Protein AF-A0A2D8U4X6-F1 (afdb_monomer_lite)

Sequence (77 aa):
MKIYEVTNDKNRQWFDKKAEAQAASKKEKSPMVTYEVGSTRAGYVEFLNEVANTPPTVSRTVVRVTASKPPVPDPDA

Foldseek 3Di:
DKKKWWDDPPDIDIDPDPVVNVVVCVVRVTDIDMDDFDPDPVRVVVVVVVVVPDPPPPDDPPPPPPPPDDDDDDPPD

Secondary structure (DSSP, 8-state):
-EEEEEE-SS-EEEESSHHHHHHHHHHHT--EEEEE--SSHHHHHHHHHHHHTS---------------PPPPPTT-

pLDDT: mean 74.06, std 13.75, range [43.94, 89.0]

Structure (mmCIF, N/CA/C/O backbone):
data_AF-A0A2D8U4X6-F1
#
_entry.id   AF-A0A2D8U4X6-F1
#
loop_
_atom_site.group_PDB
_atom_site.id
_atom_site.type_symbol
_atom_site.label_atom_id
_atom_site.label_alt_id
_atom_site.label_comp_id
_atom_site.label_asym_id
_atom_site.label_entity_id
_atom_site.label_seq_id
_atom_site.pdbx_PDB_ins_code
_atom_site.Cartn_x
_atom_site.Cartn_y
_atom_site.Cartn_z
_atom_site.occupancy
_atom_site.B_iso_or_equiv
_atom_site.auth_seq_id
_atom_site.auth_comp_id
_atom_site.auth_asym_id
_atom_site.auth_atom_id
_atom_site.pdbx_PDB_model_num
ATOM 1 N N . MET A 1 1 ? 8.976 7.050 -4.282 1.00 81.44 1 MET A N 1
ATOM 2 C CA . MET A 1 1 ? 7.651 7.546 -3.845 1.00 81.44 1 MET A CA 1
ATOM 3 C C . MET A 1 1 ? 7.163 6.644 -2.723 1.00 81.44 1 MET A C 1
ATOM 5 O O . MET A 1 1 ? 7.613 5.508 -2.663 1.00 81.44 1 MET A O 1
ATOM 9 N N . LYS A 1 2 ? 6.316 7.126 -1.812 1.00 83.88 2 LYS A N 1
ATOM 10 C CA . LYS A 1 2 ? 5.720 6.278 -0.771 1.00 83.88 2 LYS A CA 1
ATOM 11 C C . LYS A 1 2 ? 4.213 6.274 -0.942 1.00 83.88 2 LYS A C 1
ATOM 13 O O . LYS A 1 2 ? 3.640 7.331 -1.180 1.00 83.88 2 LYS A O 1
ATOM 18 N N . ILE A 1 3 ? 3.613 5.099 -0.837 1.00 86.19 3 ILE A N 1
ATOM 19 C CA . ILE A 1 3 ? 2.165 4.920 -0.829 1.00 86.19 3 ILE A CA 1
ATOM 20 C C . ILE A 1 3 ? 1.796 4.253 0.488 1.00 86.19 3 ILE A C 1
ATOM 22 O O . ILE A 1 3 ? 2.498 3.367 0.973 1.00 86.19 3 ILE A O 1
ATOM 26 N N . TYR A 1 4 ? 0.708 4.708 1.084 1.00 85.75 4 TYR A N 1
ATOM 27 C CA . TYR A 1 4 ? 0.209 4.228 2.356 1.00 85.75 4 TYR A CA 1
ATOM 28 C C . TYR A 1 4 ? -1.131 3.540 2.129 1.00 85.75 4 TYR A C 1
ATOM 30 O O . TYR A 1 4 ? -2.048 4.130 1.559 1.00 85.75 4 TYR A O 1
ATOM 38 N N . GLU A 1 5 ? -1.238 2.299 2.579 1.00 86.38 5 GLU A N 1
ATOM 39 C CA . GLU A 1 5 ? -2.482 1.539 2.597 1.00 86.38 5 GLU A CA 1
ATOM 40 C C . GLU A 1 5 ? -3.083 1.616 3.993 1.00 86.38 5 GLU A C 1
ATOM 42 O O . GLU A 1 5 ? -2.386 1.401 4.987 1.00 86.38 5 GLU A O 1
ATOM 47 N N . VAL A 1 6 ? -4.380 1.879 4.066 1.00 84.38 6 VAL A N 1
ATOM 48 C CA . VAL A 1 6 ? -5.176 1.683 5.275 1.00 84.38 6 VAL A CA 1
ATOM 49 C C . VAL A 1 6 ? -6.302 0.735 4.908 1.00 84.38 6 VAL A C 1
ATOM 51 O O . VAL A 1 6 ? -7.143 1.061 4.069 1.00 84.38 6 VAL A O 1
ATOM 54 N N . THR A 1 7 ? -6.301 -0.445 5.519 1.00 83.56 7 THR A N 1
ATOM 55 C CA . THR A 1 7 ? -7.282 -1.492 5.217 1.00 83.56 7 THR A CA 1
ATOM 56 C C . THR A 1 7 ? -8.083 -1.824 6.459 1.00 83.56 7 THR A C 1
ATOM 58 O O . THR A 1 7 ? -7.516 -2.155 7.498 1.00 83.56 7 THR A O 1
ATOM 61 N N . ASN A 1 8 ? -9.403 -1.745 6.322 1.00 77.81 8 ASN A N 1
ATOM 62 C CA . ASN A 1 8 ? -10.383 -2.170 7.312 1.00 77.81 8 ASN A CA 1
ATOM 63 C C . ASN A 1 8 ? -11.156 -3.399 6.786 1.00 77.81 8 ASN A C 1
ATOM 65 O O . ASN A 1 8 ? -10.983 -3.801 5.634 1.00 77.81 8 ASN A O 1
ATOM 69 N N . ASP A 1 9 ? -12.039 -3.984 7.598 1.00 69.25 9 ASP A N 1
ATOM 70 C CA . ASP A 1 9 ? -12.801 -5.196 7.233 1.00 69.25 9 ASP A CA 1
ATOM 71 C C . ASP A 1 9 ? -13.709 -5.046 5.991 1.00 69.25 9 ASP A C 1
ATOM 73 O O . ASP A 1 9 ? -14.239 -6.030 5.477 1.00 69.25 9 ASP A O 1
ATOM 77 N N . LYS A 1 10 ? -13.934 -3.817 5.518 1.00 70.56 10 LYS A N 1
ATOM 78 C CA . LYS A 1 10 ? -14.881 -3.460 4.452 1.00 70.56 10 LYS A CA 1
ATOM 79 C C . LYS A 1 10 ? -14.244 -2.709 3.282 1.00 70.56 10 LYS A C 1
ATOM 81 O O . LYS A 1 10 ? -14.746 -2.817 2.171 1.00 70.56 10 LYS A O 1
ATOM 86 N N . ASN A 1 11 ? -13.174 -1.954 3.516 1.00 76.62 11 ASN A N 1
ATOM 87 C CA . ASN A 1 11 ? -12.588 -1.004 2.580 1.00 76.62 11 ASN A CA 1
ATOM 88 C C . ASN A 1 11 ? -11.062 -1.018 2.662 1.00 76.62 11 ASN A C 1
ATOM 90 O O . ASN A 1 11 ? -10.470 -1.091 3.738 1.00 76.62 11 ASN A O 1
ATOM 94 N N . ARG A 1 12 ? -10.443 -0.845 1.497 1.00 82.12 12 ARG A N 1
ATOM 95 C CA . ARG A 1 12 ? -9.011 -0.619 1.322 1.00 82.12 12 ARG A CA 1
ATOM 96 C C . ARG A 1 12 ? -8.826 0.779 0.743 1.00 82.12 12 ARG A C 1
ATOM 98 O O . ARG A 1 12 ? -9.359 1.075 -0.326 1.00 82.12 12 ARG A O 1
ATOM 105 N N . GLN A 1 13 ? -8.111 1.635 1.460 1.00 85.31 13 GLN A N 1
ATOM 106 C CA . GLN A 1 13 ? -7.845 3.020 1.083 1.00 85.31 13 GLN A CA 1
ATOM 107 C C . GLN A 1 13 ? -6.355 3.223 0.816 1.00 85.31 13 GL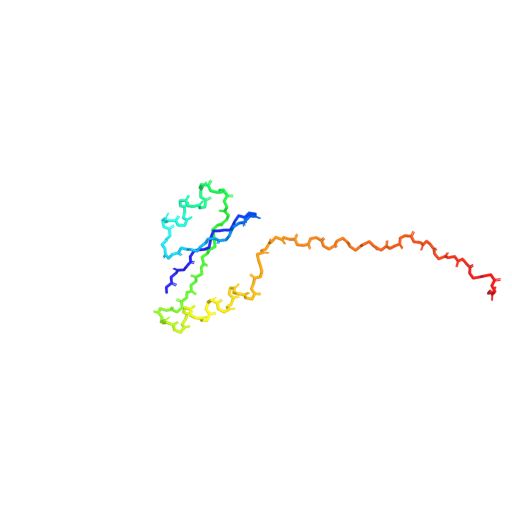N A C 1
ATOM 109 O O . GLN A 1 13 ? -5.508 2.683 1.527 1.00 85.31 13 GLN A O 1
ATOM 114 N N . TRP A 1 14 ? -6.049 4.034 -0.196 1.00 86.62 14 TRP A N 1
ATOM 115 C CA . TRP A 1 14 ? -4.688 4.343 -0.624 1.00 86.62 14 TRP A CA 1
ATOM 116 C C . TRP A 1 14 ? -4.431 5.840 -0.5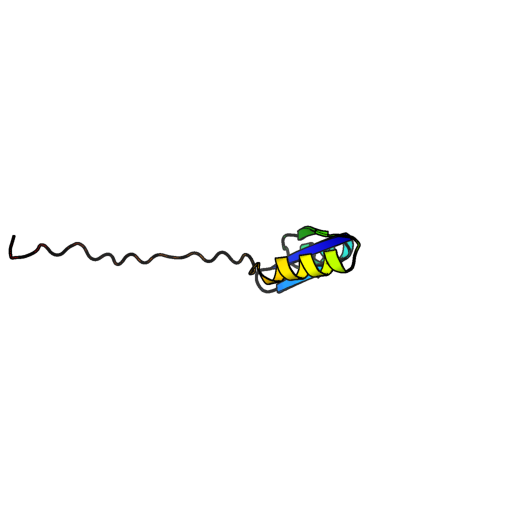12 1.00 86.62 14 TRP A C 1
ATOM 118 O O . TRP A 1 14 ? -5.242 6.643 -0.970 1.00 86.62 14 TRP A O 1
ATOM 128 N N . PHE A 1 15 ? -3.289 6.205 0.060 1.00 86.06 15 PHE A N 1
ATOM 129 C CA . PHE A 1 15 ? -2.873 7.589 0.260 1.00 86.06 15 PHE A CA 1
ATOM 130 C C . PHE A 1 15 ? -1.435 7.783 -0.220 1.00 86.06 15 PHE A C 1
ATOM 132 O O . PHE A 1 15 ? -0.577 6.924 -0.026 1.00 86.06 15 PHE A O 1
ATOM 139 N N . ASP A 1 16 ? -1.143 8.936 -0.806 1.00 85.00 16 ASP A N 1
ATOM 140 C CA . ASP A 1 16 ? 0.204 9.376 -1.189 1.00 85.00 16 ASP A CA 1
ATOM 141 C C . ASP A 1 16 ? 0.926 10.112 -0.042 1.00 85.00 16 ASP A C 1
ATOM 143 O O . ASP A 1 16 ? 2.156 10.200 -0.009 1.00 85.00 16 ASP A O 1
ATOM 147 N N . LYS A 1 17 ? 0.169 10.607 0.947 1.00 86.75 17 LYS A N 1
ATOM 148 C CA . LYS A 1 17 ? 0.683 11.326 2.118 1.00 86.75 17 LYS A CA 1
ATOM 149 C C . LYS A 1 17 ? 0.493 10.553 3.417 1.00 86.75 17 LYS A C 1
ATOM 151 O O . LYS A 1 17 ? -0.607 10.145 3.786 1.00 86.75 17 LYS A O 1
ATOM 156 N N . LYS A 1 18 ? 1.569 10.500 4.209 1.00 87.12 18 LYS A N 1
ATOM 157 C CA . LYS A 1 18 ? 1.587 9.838 5.523 1.00 87.12 18 LYS A CA 1
ATOM 158 C C . LYS A 1 18 ? 0.571 10.420 6.505 1.00 87.12 18 LYS A C 1
ATOM 160 O O . LYS A 1 18 ? -0.037 9.675 7.264 1.00 87.12 18 LYS A O 1
ATOM 165 N N . ALA A 1 19 ? 0.420 11.744 6.525 1.00 89.00 19 ALA A N 1
ATOM 166 C CA . ALA A 1 19 ? -0.460 12.420 7.478 1.00 89.00 19 ALA A CA 1
ATOM 167 C C . ALA A 1 19 ? -1.935 12.043 7.259 1.00 89.00 19 ALA A C 1
ATOM 169 O O . ALA A 1 19 ? -2.653 11.779 8.222 1.00 89.00 19 ALA A O 1
ATOM 170 N N . GLU A 1 20 ? -2.357 11.954 5.996 1.00 88.62 20 GLU A N 1
ATOM 171 C CA . GLU A 1 20 ? -3.719 11.568 5.614 1.00 88.62 20 GLU A CA 1
A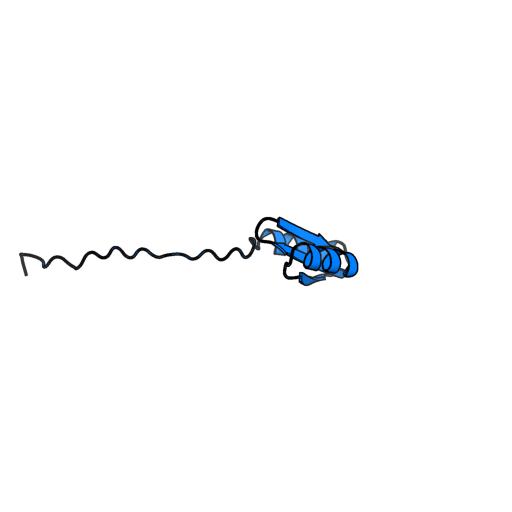TOM 172 C C . GLU A 1 20 ? -3.979 10.091 5.950 1.00 88.62 20 GLU A C 1
ATOM 174 O O . GLU A 1 20 ? -4.973 9.772 6.604 1.00 88.62 20 GLU A O 1
ATOM 179 N N . ALA A 1 21 ? -3.020 9.210 5.645 1.00 87.50 21 ALA A N 1
ATOM 180 C CA . ALA A 1 21 ? -3.089 7.796 6.013 1.00 87.50 21 ALA A CA 1
ATOM 181 C C . ALA A 1 21 ? -3.158 7.573 7.533 1.00 87.50 21 ALA A C 1
ATOM 183 O O . ALA A 1 21 ? -3.937 6.754 8.015 1.00 87.50 21 ALA A O 1
ATOM 184 N N . GLN A 1 22 ? -2.385 8.329 8.319 1.00 87.69 22 GLN A N 1
ATOM 185 C CA . GLN A 1 22 ? -2.427 8.243 9.781 1.00 87.69 22 GLN A CA 1
ATOM 186 C C . GLN A 1 22 ? -3.765 8.717 10.352 1.00 87.69 22 GLN A C 1
ATOM 188 O O . GLN A 1 22 ? -4.255 8.134 11.321 1.00 87.69 22 GLN A O 1
ATOM 193 N N . ALA A 1 23 ? -4.362 9.762 9.776 1.00 87.56 23 ALA A N 1
ATOM 194 C CA . ALA A 1 23 ? -5.685 10.224 10.178 1.00 87.56 23 ALA A CA 1
ATOM 195 C C . ALA A 1 23 ? -6.759 9.165 9.873 1.00 87.56 23 ALA A C 1
ATOM 197 O O . ALA A 1 23 ? -7.579 8.867 10.745 1.00 87.56 23 ALA A O 1
ATOM 198 N N . ALA A 1 24 ? -6.713 8.548 8.687 1.00 85.62 24 ALA A N 1
ATOM 199 C CA . ALA A 1 24 ? -7.621 7.471 8.294 1.00 85.62 24 ALA A CA 1
ATOM 200 C C . ALA A 1 24 ? -7.452 6.219 9.172 1.00 85.62 24 ALA A C 1
ATOM 202 O O . ALA A 1 24 ? -8.424 5.738 9.748 1.00 85.62 24 ALA A O 1
ATOM 203 N N . SER A 1 25 ? -6.215 5.763 9.385 1.00 87.06 25 SER A N 1
ATOM 204 C CA . SER A 1 25 ? -5.887 4.629 10.261 1.00 87.06 25 SER A CA 1
ATOM 205 C C . SER A 1 25 ? -6.406 4.827 11.688 1.00 87.06 25 SER A C 1
ATOM 207 O O . SER A 1 25 ? -7.015 3.918 12.251 1.00 87.06 25 SER A O 1
ATOM 209 N N . LYS A 1 26 ? -6.251 6.030 12.261 1.00 86.31 26 LYS A N 1
ATOM 210 C CA . LYS A 1 26 ? -6.795 6.360 13.591 1.00 86.31 26 LYS A CA 1
ATOM 211 C C . LYS A 1 26 ? -8.322 6.380 13.610 1.00 86.31 26 LYS A C 1
ATOM 213 O O . LYS A 1 26 ? -8.917 5.857 14.549 1.00 86.31 26 LYS A O 1
ATOM 218 N N . LYS A 1 27 ? -8.950 6.983 12.596 1.00 87.31 27 LYS A N 1
ATOM 219 C CA . LYS A 1 27 ? -10.412 7.081 12.485 1.00 87.31 27 LYS A CA 1
ATOM 220 C C . LYS A 1 27 ? -11.059 5.703 12.349 1.00 87.31 27 LYS A C 1
ATOM 222 O O . LYS A 1 27 ? -12.080 5.444 12.978 1.00 87.31 27 LYS A O 1
ATOM 227 N N . GLU A 1 28 ? -10.451 4.829 11.558 1.00 84.19 28 GLU A N 1
ATOM 228 C CA . GLU A 1 28 ? -10.981 3.504 11.231 1.00 84.19 28 GLU A CA 1
ATOM 229 C C . GLU A 1 28 ? -10.393 2.382 12.100 1.00 84.19 28 GLU A C 1
ATOM 231 O O . GLU A 1 28 ? -10.713 1.217 11.885 1.00 84.19 28 GLU A O 1
ATOM 236 N N . LYS A 1 29 ? -9.535 2.711 13.080 1.00 84.19 29 LYS A N 1
ATOM 237 C CA . LYS A 1 29 ? -8.806 1.752 13.937 1.00 84.19 29 LYS A CA 1
ATOM 238 C C . LYS A 1 29 ? -8.156 0.620 13.133 1.00 84.19 29 LYS A C 1
ATOM 240 O O . LYS A 1 29 ? -8.208 -0.545 13.517 1.00 84.19 29 LYS A O 1
ATOM 245 N N . SER A 1 30 ? -7.570 0.984 12.001 1.00 83.00 30 SER A N 1
ATOM 246 C CA . SER A 1 30 ? -7.111 0.047 10.979 1.00 83.00 30 SER A CA 1
ATOM 247 C C . SER A 1 30 ? -5.594 0.100 10.816 1.00 83.00 30 SER A C 1
ATOM 249 O O . SER A 1 30 ? -5.007 1.178 10.967 1.00 83.00 30 SER A O 1
ATOM 251 N N . PRO A 1 31 ? -4.931 -1.034 10.527 1.00 82.44 31 PRO A N 1
ATOM 252 C CA . PRO A 1 31 ? -3.493 -1.064 10.300 1.00 82.44 31 PRO A CA 1
ATOM 253 C C . PRO A 1 31 ? -3.113 -0.208 9.087 1.00 82.44 31 PRO A C 1
ATOM 255 O O . PRO A 1 31 ? -3.827 -0.164 8.086 1.00 82.44 31 PRO A O 1
ATOM 258 N N . MET A 1 32 ? -1.969 0.470 9.194 1.00 84.25 32 MET A N 1
ATOM 259 C CA . MET A 1 32 ? -1.387 1.260 8.112 1.00 84.25 32 MET A CA 1
ATOM 260 C C . MET A 1 32 ? -0.141 0.550 7.582 1.00 84.25 32 MET A C 1
ATOM 262 O O . MET A 1 32 ? 0.816 0.350 8.333 1.00 84.25 32 MET A O 1
ATOM 266 N N . VAL A 1 33 ? -0.128 0.213 6.296 1.00 85.81 33 VAL A N 1
ATOM 267 C CA . VAL A 1 33 ? 1.022 -0.393 5.606 1.00 85.81 33 VAL A CA 1
ATOM 268 C C . VAL A 1 33 ? 1.673 0.661 4.717 1.00 85.81 33 VAL A C 1
ATOM 270 O O . VAL A 1 33 ? 0.995 1.514 4.152 1.00 85.81 33 VAL A O 1
ATOM 273 N N . THR A 1 34 ? 3.003 0.660 4.630 1.00 86.06 34 THR A N 1
ATOM 274 C CA . THR A 1 34 ? 3.753 1.588 3.770 1.00 86.06 34 THR A CA 1
ATOM 275 C C . THR A 1 34 ? 4.452 0.808 2.669 1.00 86.06 34 THR A C 1
ATOM 277 O O . THR A 1 34 ? 5.180 -0.134 2.964 1.00 86.06 34 THR A O 1
ATOM 280 N N . TYR A 1 35 ? 4.280 1.254 1.431 1.00 82.94 35 TYR A N 1
ATOM 281 C CA . TYR A 1 35 ? 4.928 0.713 0.245 1.00 82.94 35 TYR A CA 1
ATOM 282 C C . TYR A 1 35 ? 5.896 1.749 -0.314 1.00 82.94 35 TYR A C 1
ATOM 284 O O . TYR A 1 35 ? 5.548 2.925 -0.479 1.00 82.94 35 TYR A O 1
ATOM 292 N N . GLU A 1 36 ? 7.123 1.322 -0.596 1.00 84.19 36 GLU A N 1
ATOM 293 C CA . GLU A 1 36 ? 8.091 2.135 -1.323 1.00 84.19 36 GLU A CA 1
ATOM 294 C C . GLU A 1 36 ? 8.020 1.787 -2.806 1.00 84.19 36 GLU A C 1
ATOM 296 O O . GLU A 1 36 ? 8.214 0.645 -3.203 1.00 84.19 36 GLU A O 1
ATOM 301 N N . VAL A 1 37 ? 7.720 2.795 -3.619 1.00 82.94 37 VAL A N 1
ATOM 302 C CA . VAL A 1 37 ? 7.538 2.664 -5.065 1.00 82.94 37 VAL A CA 1
ATOM 303 C C . VAL A 1 37 ? 8.579 3.470 -5.812 1.00 82.94 37 VAL A C 1
ATOM 305 O O . VAL A 1 37 ? 9.015 4.531 -5.342 1.00 82.94 37 VAL A O 1
ATOM 308 N N . GLY A 1 38 ? 8.915 3.029 -7.024 1.00 79.62 38 GLY A N 1
ATOM 309 C CA . GLY A 1 38 ? 9.698 3.835 -7.955 1.00 79.62 38 GLY A CA 1
ATOM 310 C C . GLY A 1 38 ? 9.091 5.235 -8.111 1.00 79.62 38 GLY A C 1
ATOM 311 O O . GLY A 1 38 ? 7.876 5.410 -8.147 1.00 79.62 38 GLY A O 1
ATOM 312 N N . SER A 1 39 ? 9.929 6.270 -8.164 1.00 78.25 39 SER A N 1
ATOM 313 C CA . SER A 1 39 ? 9.491 7.663 -8.371 1.00 78.25 39 SER A CA 1
ATOM 314 C C . SER A 1 39 ? 9.003 7.945 -9.798 1.00 78.25 39 SER A C 1
ATOM 316 O O . SER A 1 39 ? 8.588 9.063 -10.094 1.00 78.25 39 SER A O 1
ATOM 318 N N . THR A 1 40 ? 9.055 6.950 -10.683 1.00 82.38 40 THR A N 1
ATOM 319 C CA . THR A 1 40 ? 8.657 7.043 -12.085 1.00 82.38 40 THR A CA 1
ATOM 320 C C . THR A 1 40 ? 7.244 6.502 -12.299 1.00 82.38 40 THR A C 1
ATOM 322 O O . THR A 1 40 ? 6.732 5.698 -11.520 1.00 82.38 40 THR A O 1
ATOM 325 N N . ARG A 1 41 ? 6.618 6.895 -13.417 1.00 78.81 41 ARG A N 1
ATOM 326 C CA . ARG A 1 41 ? 5.315 6.354 -13.840 1.00 78.81 41 ARG A CA 1
ATOM 327 C C . ARG A 1 41 ? 5.332 4.825 -13.965 1.00 78.81 41 ARG A C 1
ATOM 329 O O . ARG A 1 41 ? 4.340 4.193 -13.630 1.00 78.81 41 ARG A O 1
ATOM 336 N N . ALA A 1 42 ? 6.449 4.250 -14.415 1.00 81.00 42 ALA A N 1
ATOM 337 C CA . ALA A 1 42 ? 6.622 2.802 -14.511 1.00 81.00 42 ALA A CA 1
ATOM 338 C C . ALA A 1 42 ? 6.528 2.124 -13.134 1.00 81.00 42 ALA A C 1
ATOM 340 O O . ALA A 1 42 ? 5.738 1.200 -12.978 1.00 81.00 42 ALA A O 1
ATOM 341 N N . GLY A 1 43 ? 7.218 2.660 -12.118 1.00 80.12 43 GLY A N 1
ATOM 342 C CA . GLY A 1 43 ? 7.152 2.121 -10.756 1.00 80.12 43 GLY A CA 1
ATOM 343 C C . GLY A 1 43 ? 5.749 2.189 -10.144 1.00 80.12 43 GLY A C 1
ATOM 344 O O . GLY A 1 43 ? 5.341 1.282 -9.426 1.00 80.12 43 GLY A O 1
ATOM 345 N N . TYR A 1 44 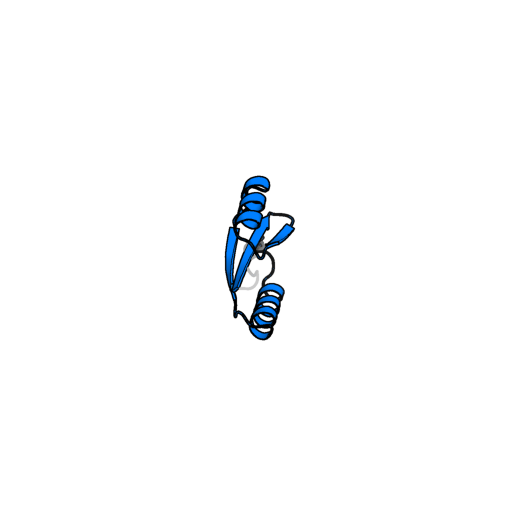? 4.968 3.224 -10.469 1.00 79.56 44 TYR A N 1
ATOM 346 C CA . TYR A 1 44 ? 3.568 3.305 -10.037 1.00 79.56 44 TYR A CA 1
ATOM 347 C C . TYR A 1 44 ? 2.686 2.230 -10.693 1.00 79.56 44 TYR A C 1
ATOM 349 O O . TYR A 1 44 ? 1.836 1.639 -10.033 1.00 79.56 44 TYR A O 1
ATOM 357 N N . VAL A 1 45 ? 2.898 1.948 -11.983 1.00 81.88 45 VAL A N 1
ATOM 358 C CA . VAL A 1 45 ? 2.162 0.901 -12.712 1.00 81.88 45 VAL A CA 1
ATOM 359 C C . VAL A 1 45 ? 2.513 -0.494 -12.192 1.00 81.88 45 VAL A C 1
ATOM 361 O O . VAL A 1 45 ? 1.613 -1.309 -12.005 1.00 81.88 45 VAL A O 1
ATOM 364 N N . GLU A 1 46 ? 3.789 -0.767 -11.916 1.00 80.88 46 GLU A N 1
ATOM 365 C CA . GLU A 1 46 ? 4.236 -2.033 -11.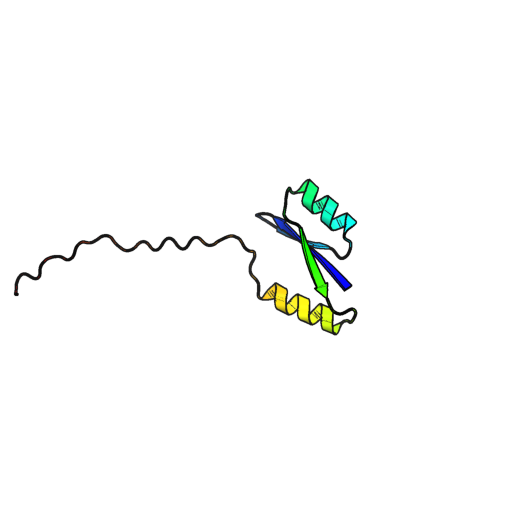313 1.00 80.88 46 GLU A CA 1
ATOM 366 C C . GLU A 1 46 ? 3.547 -2.290 -9.971 1.00 80.88 46 GLU A C 1
ATOM 368 O O . GLU A 1 46 ? 2.989 -3.363 -9.754 1.00 80.88 46 GLU A O 1
ATOM 373 N N . PHE A 1 47 ? 3.481 -1.269 -9.121 1.00 82.69 47 PHE A N 1
ATOM 374 C CA . PHE A 1 47 ? 2.776 -1.347 -7.848 1.00 82.69 47 PHE A CA 1
ATOM 375 C C . PHE A 1 47 ? 1.274 -1.600 -7.994 1.00 82.69 47 PHE A C 1
ATOM 377 O O . PHE A 1 47 ? 0.722 -2.443 -7.289 1.00 82.69 47 PHE A O 1
ATOM 384 N N . LEU A 1 48 ? 0.596 -0.917 -8.923 1.00 81.75 48 LEU A N 1
ATOM 385 C CA . LEU A 1 48 ? -0.825 -1.177 -9.176 1.00 81.75 48 LEU A CA 1
ATOM 386 C C . LEU A 1 48 ? -1.065 -2.628 -9.615 1.00 81.75 48 LEU A C 1
ATOM 388 O O . LEU A 1 48 ? -2.042 -3.241 -9.182 1.00 81.75 48 LEU A O 1
ATOM 392 N N . ASN A 1 49 ? -0.168 -3.187 -10.429 1.00 81.38 49 ASN A N 1
ATOM 393 C CA . ASN A 1 49 ? -0.244 -4.583 -10.858 1.00 81.38 49 ASN A CA 1
ATOM 394 C C . ASN A 1 49 ? -0.019 -5.564 -9.694 1.00 81.38 49 ASN A C 1
ATOM 396 O O . ASN A 1 49 ? -0.699 -6.586 -9.615 1.00 81.38 49 ASN A O 1
ATOM 400 N N . GLU A 1 50 ? 0.898 -5.269 -8.773 1.00 77.19 50 GLU A N 1
ATOM 401 C CA . GLU A 1 50 ? 1.155 -6.099 -7.588 1.00 77.19 50 GLU A CA 1
ATOM 402 C C . GLU A 1 50 ? -0.044 -6.107 -6.625 1.00 77.19 50 GLU A C 1
ATOM 404 O O . GLU A 1 50 ? -0.509 -7.159 -6.172 1.00 77.19 50 GLU A O 1
ATOM 409 N N . VAL A 1 51 ? -0.620 -4.930 -6.379 1.00 76.88 51 VAL A N 1
ATOM 410 C CA . VAL A 1 51 ? -1.779 -4.761 -5.498 1.00 76.88 51 VAL A CA 1
ATOM 411 C C . VAL A 1 51 ? -3.042 -5.397 -6.079 1.00 76.88 51 VAL A C 1
ATOM 413 O O . VAL A 1 51 ? -3.822 -5.990 -5.332 1.00 76.88 51 VAL A O 1
ATOM 416 N N . ALA A 1 52 ? -3.255 -5.307 -7.395 1.00 72.31 52 ALA A N 1
ATOM 417 C CA . ALA A 1 52 ? -4.404 -5.924 -8.061 1.00 72.31 52 ALA A CA 1
ATOM 418 C C . ALA A 1 52 ? -4.426 -7.455 -7.899 1.00 72.31 52 ALA A C 1
ATOM 420 O O . ALA A 1 52 ? -5.498 -8.050 -7.805 1.00 72.31 52 ALA A O 1
ATOM 421 N N . ASN A 1 53 ? -3.250 -8.082 -7.809 1.00 65.12 53 ASN A N 1
ATOM 422 C CA . ASN A 1 53 ? -3.109 -9.525 -7.617 1.00 65.12 53 ASN A CA 1
ATOM 423 C C . ASN A 1 53 ? -3.201 -9.965 -6.149 1.00 65.12 53 ASN A C 1
ATOM 425 O O . ASN A 1 53 ? -3.293 -11.162 -5.874 1.00 65.12 53 ASN A O 1
ATOM 429 N N . THR A 1 54 ? -3.205 -9.021 -5.206 1.00 60.66 54 THR A N 1
ATOM 430 C CA . THR A 1 54 ? -3.220 -9.314 -3.771 1.00 60.66 54 THR A CA 1
ATOM 431 C C . THR A 1 54 ? -4.621 -9.061 -3.202 1.00 60.66 54 THR A C 1
ATOM 433 O O . THR A 1 54 ? -4.959 -7.911 -2.878 1.00 60.66 54 THR A O 1
ATOM 436 N N . PRO A 1 55 ? -5.479 -10.095 -3.066 1.00 58.09 55 PRO A N 1
ATOM 437 C CA . PRO A 1 55 ? -6.795 -9.918 -2.462 1.00 58.09 55 PRO A CA 1
ATOM 438 C C . PRO A 1 55 ? -6.661 -9.393 -1.022 1.00 58.09 55 PRO A C 1
ATOM 440 O O . PRO A 1 55 ? -5.654 -9.661 -0.362 1.00 58.09 55 PRO A O 1
ATOM 443 N N . PRO A 1 56 ? -7.647 -8.626 -0.519 1.00 56.31 56 PRO A N 1
ATOM 444 C CA . PRO A 1 56 ? -7.636 -8.158 0.861 1.00 56.31 56 PRO A CA 1
ATOM 445 C C . PRO A 1 56 ? -7.484 -9.346 1.810 1.00 56.31 56 PRO A C 1
ATOM 447 O O . PRO A 1 56 ? -8.158 -10.365 1.652 1.00 56.31 56 PRO A O 1
ATOM 450 N N . THR A 1 57 ? -6.583 -9.200 2.783 1.00 53.19 57 THR A N 1
ATOM 451 C CA . THR A 1 57 ? -6.175 -10.197 3.784 1.00 53.19 57 THR A CA 1
ATOM 452 C C . THR A 1 57 ? -7.288 -10.499 4.797 1.00 53.19 57 THR A C 1
ATOM 454 O O . THR A 1 57 ? -7.045 -10.625 5.993 1.00 53.19 57 THR A O 1
ATOM 457 N N . VAL A 1 58 ? -8.540 -10.606 4.353 1.00 51.34 58 VAL A N 1
ATOM 458 C CA . VAL A 1 58 ? -9.600 -11.200 5.158 1.00 51.34 58 VAL A CA 1
ATOM 459 C C . VAL A 1 58 ? -9.311 -12.696 5.163 1.00 51.34 58 VAL A C 1
ATOM 461 O O . VAL A 1 58 ? -9.532 -13.390 4.169 1.00 51.34 58 VAL A O 1
ATOM 464 N N . SER A 1 59 ? -8.711 -13.166 6.258 1.00 49.81 59 SER A N 1
ATOM 465 C CA . SER A 1 59 ? -8.347 -14.567 6.479 1.00 49.81 59 SER A CA 1
ATOM 466 C C . SER A 1 59 ? -9.494 -15.490 6.075 1.00 49.81 59 SER A C 1
ATOM 468 O O . SER A 1 59 ? -10.535 -15.541 6.727 1.00 49.81 59 SER A O 1
ATOM 470 N N . ARG A 1 60 ? -9.304 -16.246 4.993 1.00 47.34 60 ARG A N 1
ATOM 471 C CA . ARG A 1 60 ? -10.183 -17.363 4.656 1.00 47.34 60 ARG A CA 1
ATOM 472 C C . ARG A 1 60 ? -9.799 -18.530 5.555 1.00 47.34 60 ARG A C 1
ATOM 474 O O . ARG A 1 60 ? -8.882 -19.281 5.234 1.00 47.34 60 ARG A O 1
ATOM 481 N N . THR A 1 61 ? -10.493 -18.694 6.677 1.00 44.25 61 THR A N 1
ATOM 482 C CA . THR A 1 61 ? -10.441 -19.950 7.433 1.00 44.25 61 THR A CA 1
ATOM 483 C C . THR A 1 61 ? -11.085 -21.035 6.575 1.00 44.25 61 THR A C 1
ATOM 485 O O . THR A 1 61 ? -12.308 -21.132 6.489 1.00 44.25 61 THR A O 1
ATOM 488 N N . VAL A 1 62 ? -10.270 -21.844 5.899 1.00 47.47 62 VAL A N 1
ATOM 489 C CA . VAL A 1 62 ? -10.746 -23.050 5.215 1.00 47.47 62 VAL A CA 1
ATOM 490 C C . VAL A 1 62 ? -11.034 -24.093 6.293 1.00 47.47 62 VAL A C 1
ATOM 492 O O . VAL A 1 62 ? -10.145 -24.831 6.711 1.00 47.47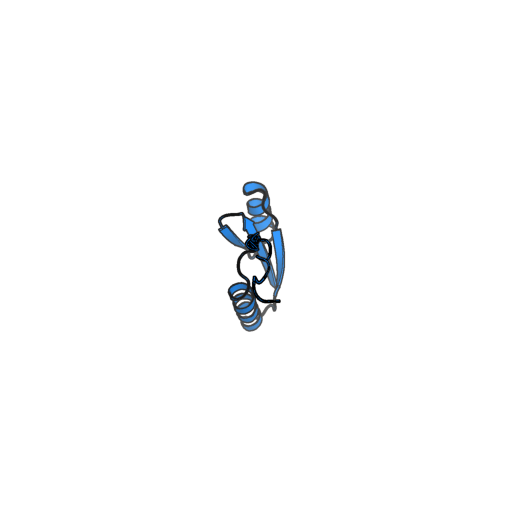 62 VAL A O 1
ATOM 495 N N . VAL A 1 63 ? -12.276 -24.150 6.775 1.00 43.94 63 VAL A N 1
ATOM 496 C CA . VAL A 1 63 ? -12.730 -25.277 7.598 1.00 43.94 63 VAL A CA 1
ATOM 497 C C . VAL A 1 63 ? -12.865 -26.475 6.666 1.00 43.94 63 VAL A C 1
ATOM 499 O O . VAL A 1 63 ? -13.847 -26.615 5.937 1.00 43.94 63 VAL A O 1
ATOM 502 N N . ARG A 1 64 ? -11.848 -27.340 6.647 1.00 47.25 64 ARG A N 1
ATOM 503 C CA . ARG A 1 64 ? -11.947 -28.648 6.000 1.00 47.25 64 ARG A CA 1
ATOM 504 C C . ARG A 1 64 ? -12.903 -29.483 6.851 1.00 47.25 64 ARG A C 1
ATOM 506 O O . ARG A 1 64 ? -12.501 -30.032 7.871 1.00 47.25 64 ARG A O 1
ATOM 513 N N . VAL A 1 65 ? -14.174 -29.561 6.458 1.00 50.75 65 VAL A N 1
ATOM 514 C CA . VAL A 1 65 ? -15.097 -30.560 7.010 1.00 50.75 65 VAL A CA 1
ATOM 515 C C . VAL A 1 65 ? -14.664 -31.908 6.439 1.00 50.75 65 VAL A C 1
ATOM 517 O O . VAL A 1 65 ? -15.166 -32.364 5.415 1.00 50.75 65 VAL A O 1
ATOM 520 N N . THR A 1 66 ? -13.655 -32.530 7.047 1.00 56.06 66 THR A N 1
ATOM 521 C CA . THR A 1 66 ? -13.431 -33.963 6.864 1.00 56.06 66 THR A CA 1
ATOM 522 C C . THR A 1 66 ? -14.673 -34.656 7.394 1.00 56.06 66 THR A C 1
ATOM 524 O O . THR A 1 66 ? -14.934 -34.611 8.595 1.00 56.06 66 THR A O 1
ATOM 527 N N . ALA A 1 67 ? -15.466 -35.224 6.484 1.00 51.16 67 ALA A N 1
ATOM 528 C CA . ALA A 1 67 ? -16.612 -36.047 6.818 1.00 51.16 67 ALA A CA 1
ATOM 529 C C . ALA A 1 67 ? -16.169 -37.111 7.827 1.00 51.16 67 ALA A C 1
ATOM 531 O O . ALA A 1 67 ? -15.423 -38.033 7.501 1.00 51.16 67 ALA A O 1
ATOM 532 N N . SER A 1 68 ? -16.607 -36.957 9.070 1.00 54.44 68 SER A N 1
ATOM 533 C CA . SER A 1 68 ? -16.538 -37.973 10.105 1.00 54.44 68 SER A CA 1
ATOM 534 C C . SER A 1 68 ? -17.505 -39.088 9.726 1.00 54.44 68 SER A C 1
ATOM 536 O O . SER A 1 68 ? -18.633 -39.157 10.207 1.00 54.44 68 SER A O 1
ATOM 538 N N . LYS A 1 69 ? -17.072 -39.969 8.826 1.00 60.19 69 LYS A N 1
ATOM 539 C CA . LYS A 1 69 ? -17.661 -41.296 8.706 1.00 60.19 69 LYS A CA 1
ATOM 540 C C . LYS A 1 69 ? -16.570 -42.299 9.072 1.00 60.19 69 LYS A C 1
ATOM 542 O O . LYS A 1 69 ? -15.570 -42.358 8.357 1.00 60.19 69 LYS A O 1
ATOM 547 N N . PRO A 1 70 ? -16.692 -43.025 10.199 1.00 65.25 70 PRO A N 1
ATOM 548 C CA . PRO A 1 70 ? -15.786 -44.131 10.467 1.00 65.25 70 PRO A CA 1
ATOM 549 C C . PRO A 1 70 ? -15.880 -45.140 9.309 1.00 65.25 70 PRO A C 1
ATOM 551 O O . PRO A 1 70 ? -16.962 -45.282 8.725 1.00 65.25 70 PRO A O 1
ATOM 554 N N . PRO A 1 71 ? -14.772 -45.806 8.940 1.00 65.81 71 PRO A N 1
ATOM 555 C CA . PRO A 1 71 ? -14.806 -46.842 7.921 1.00 65.81 71 PRO A CA 1
ATOM 556 C C . PRO A 1 71 ? -15.794 -47.925 8.360 1.00 65.81 71 PRO A C 1
ATOM 558 O O . PRO A 1 71 ? -15.710 -48.445 9.473 1.00 65.81 71 PRO A O 1
ATOM 561 N N . VAL A 1 72 ? -16.771 -48.212 7.502 1.00 68.50 72 VAL A N 1
ATOM 562 C CA . VAL A 1 72 ? -17.642 -49.376 7.672 1.00 68.50 72 VAL A CA 1
ATOM 563 C C . VAL A 1 72 ? -16.767 -50.600 7.383 1.00 68.50 72 VAL A C 1
ATOM 565 O O . VAL A 1 72 ? -16.096 -50.590 6.350 1.00 68.50 72 VAL A O 1
ATOM 568 N N . PRO A 1 73 ? -16.701 -51.603 8.275 1.00 66.12 73 PRO A N 1
ATOM 569 C CA . PRO A 1 73 ? -15.964 -52.827 7.993 1.00 66.12 73 PRO A CA 1
ATOM 570 C C . PRO A 1 73 ? -16.571 -53.517 6.770 1.00 66.12 73 PRO A C 1
ATOM 572 O O . PRO A 1 73 ? -17.792 -53.648 6.669 1.00 66.12 73 PRO A O 1
ATOM 575 N N . ASP A 1 74 ? -15.698 -53.902 5.844 1.00 63.44 74 ASP A N 1
ATOM 576 C CA . ASP A 1 74 ? -16.040 -54.659 4.645 1.00 63.44 74 ASP A CA 1
ATOM 577 C C . ASP A 1 74 ? -16.602 -56.026 5.079 1.00 63.44 74 ASP A C 1
ATOM 579 O O . ASP A 1 74 ? -15.916 -56.736 5.820 1.00 63.44 74 ASP A O 1
ATOM 583 N N . PRO A 1 75 ? -17.844 -56.399 4.720 1.00 61.16 75 PRO A N 1
ATOM 584 C CA . PRO A 1 75 ? -18.415 -57.678 5.134 1.00 61.16 75 PRO A CA 1
ATOM 585 C C . PRO A 1 75 ? -17.816 -58.902 4.414 1.00 61.16 75 PRO A C 1
ATOM 587 O O . PRO A 1 75 ? -18.234 -60.011 4.727 1.00 61.16 75 PRO A O 1
ATOM 590 N N . ASP A 1 76 ? -16.837 -58.725 3.518 1.00 57.44 76 ASP A N 1
ATOM 591 C CA . ASP A 1 76 ? -16.234 -59.804 2.715 1.00 57.44 76 ASP A CA 1
ATOM 592 C C . ASP A 1 76 ? -14.686 -59.873 2.803 1.00 57.44 76 ASP A C 1
ATOM 594 O O . ASP A 1 76 ? -14.018 -60.174 1.811 1.00 57.44 76 ASP A O 1
ATOM 598 N N . ALA A 1 77 ? -14.096 -59.605 3.978 1.00 51.31 77 ALA A N 1
ATOM 599 C CA . ALA A 1 77 ? -12.658 -59.808 4.243 1.00 51.31 77 ALA A CA 1
ATOM 600 C C . ALA A 1 77 ? -12.364 -61.065 5.078 1.00 51.31 77 ALA A C 1
ATOM 602 O O . ALA A 1 77 ? -13.062 -61.283 6.096 1.00 51.31 77 ALA A O 1
#

Radius of gyration: 22.19 Å; chains: 1; bounding box: 28×72×28 Å